Protein AF-A0AA38HDK2-F1 (afdb_monomer_lite)

Secondary structure (DSSP, 8-state):
----SPPPPS-SSSHHHHHHHHHHHHHHHHHHHSS-HHHHHHHHHHHHHHHHHHHHHHHHTHHHHHHHHHHHHHHHHHS-TT--HHHHHHHHHHHHHHHHHHHHHHHHHHHHHHHHS--

Sequence (119 aa):
MVRWYPEAPADKRGWRYAIWKKRMMLSSTLGFSMLQTWETVLVLTLLFALTLIFWLSVFNLYPRYFAYLSRRFSYYVFEDENASLSAALREWAREGVRRVLGSGAAAGGKAKVLAAGEL

Structure (mmCIF, N/CA/C/O backbone):
data_AF-A0AA38HDK2-F1
#
_entry.id   AF-A0AA38HDK2-F1
#
loop_
_atom_site.group_PDB
_atom_site.id
_atom_site.type_symbol
_atom_site.label_atom_id
_atom_site.label_alt_id
_atom_site.label_comp_id
_atom_site.label_asym_id
_atom_site.label_entity_id
_atom_site.label_seq_id
_atom_site.pdbx_PDB_ins_code
_atom_site.Cartn_x
_atom_site.Cartn_y
_atom_site.Cartn_z
_atom_site.occupancy
_atom_site.B_iso_or_equiv
_atom_site.auth_seq_id
_atom_site.auth_comp_id
_atom_site.auth_asym_id
_atom_site.auth_atom_id
_atom_site.pdbx_PDB_model_num
ATOM 1 N N . MET A 1 1 ? 18.255 -1.231 30.580 1.00 64.94 1 MET A N 1
ATOM 2 C CA . MET A 1 1 ? 17.352 -0.996 29.430 1.00 64.94 1 MET A CA 1
ATOM 3 C C . MET A 1 1 ? 15.989 -1.578 29.770 1.00 64.94 1 MET A C 1
ATOM 5 O O . MET A 1 1 ? 15.876 -2.792 29.860 1.00 64.94 1 MET A O 1
ATOM 9 N N . VAL A 1 2 ? 14.989 -0.737 30.043 1.00 72.75 2 VAL A N 1
ATOM 10 C CA . VAL A 1 2 ? 13.627 -1.198 30.367 1.00 72.75 2 VAL A CA 1
ATOM 11 C C . VAL A 1 2 ? 12.917 -1.544 29.058 1.00 72.75 2 VAL A C 1
ATOM 13 O O . VAL A 1 2 ? 12.774 -0.695 28.179 1.00 72.75 2 VAL A O 1
ATOM 16 N N . ARG A 1 3 ? 12.551 -2.816 28.895 1.00 70.44 3 ARG A N 1
ATOM 17 C CA . ARG A 1 3 ? 11.947 -3.359 27.674 1.00 70.44 3 ARG A CA 1
ATOM 18 C C . ARG A 1 3 ? 10.421 -3.272 27.798 1.00 70.44 3 ARG A C 1
ATOM 20 O O . ARG A 1 3 ? 9.816 -4.049 28.522 1.00 70.44 3 ARG A O 1
ATOM 27 N N . TRP A 1 4 ? 9.817 -2.307 27.104 1.00 67.25 4 TRP A N 1
ATOM 28 C CA . TRP A 1 4 ? 8.392 -1.953 27.224 1.00 67.25 4 TRP A CA 1
ATOM 29 C C . TRP A 1 4 ? 7.441 -2.701 26.274 1.00 67.25 4 TRP A C 1
ATOM 31 O O . TRP A 1 4 ? 6.241 -2.447 26.301 1.00 67.25 4 TRP A O 1
ATOM 41 N N . TYR A 1 5 ? 7.933 -3.622 25.438 1.00 65.88 5 TYR A N 1
ATOM 42 C CA . TYR A 1 5 ? 7.095 -4.342 24.473 1.00 65.88 5 TYR A CA 1
ATOM 43 C C . TYR A 1 5 ? 7.110 -5.857 24.712 1.00 65.88 5 TYR A C 1
ATOM 45 O O . TYR A 1 5 ? 8.197 -6.417 24.884 1.00 65.88 5 TYR A O 1
ATOM 53 N N . PRO A 1 6 ? 5.943 -6.537 24.692 1.00 70.06 6 PRO A N 1
ATOM 54 C CA . PRO A 1 6 ? 5.896 -7.991 24.738 1.00 70.06 6 PRO A CA 1
ATOM 55 C C . PRO A 1 6 ? 6.558 -8.553 23.479 1.00 70.06 6 PRO A C 1
ATOM 57 O O . PRO A 1 6 ? 6.111 -8.305 22.358 1.00 70.06 6 PRO A O 1
ATOM 60 N N . GLU A 1 7 ? 7.637 -9.300 23.678 1.00 75.50 7 GLU A N 1
ATOM 61 C CA . GLU A 1 7 ? 8.432 -9.896 22.609 1.00 75.50 7 GLU A CA 1
ATOM 62 C C . GLU A 1 7 ? 7.561 -10.828 21.768 1.00 75.50 7 GLU A C 1
ATOM 64 O O . GLU A 1 7 ? 6.798 -11.640 22.302 1.00 75.50 7 GLU A O 1
ATOM 69 N N . ALA A 1 8 ? 7.662 -10.706 20.443 1.00 76.25 8 ALA A N 1
ATOM 70 C CA . ALA A 1 8 ? 7.066 -11.695 19.564 1.00 76.25 8 ALA A CA 1
ATOM 71 C C . ALA A 1 8 ? 7.730 -13.049 19.870 1.00 76.25 8 ALA A C 1
ATOM 73 O O . ALA A 1 8 ? 8.963 -13.118 19.885 1.00 76.25 8 ALA A O 1
ATOM 74 N N . PRO A 1 9 ? 6.957 -14.117 20.138 1.00 78.44 9 PRO A N 1
ATOM 75 C CA . PRO A 1 9 ? 7.543 -15.426 20.381 1.00 78.44 9 PRO A CA 1
ATOM 76 C C . PRO A 1 9 ? 8.384 -15.844 19.167 1.00 78.44 9 PRO A C 1
ATOM 78 O O . PRO A 1 9 ? 7.995 -15.606 18.021 1.00 78.44 9 PRO A O 1
ATOM 81 N N . ALA A 1 10 ? 9.556 -16.431 19.423 1.00 77.56 10 ALA A N 1
ATOM 82 C CA . ALA A 1 10 ? 10.537 -16.764 18.387 1.00 77.56 10 ALA A CA 1
ATOM 83 C C . ALA A 1 10 ? 10.002 -17.770 17.346 1.00 77.56 10 ALA A C 1
ATOM 85 O O . ALA A 1 10 ? 10.507 -17.831 16.224 1.00 77.56 10 ALA A O 1
ATOM 86 N N . ASP A 1 11 ? 8.965 -18.542 17.686 1.00 81.00 11 ASP A N 1
ATOM 87 C CA . ASP A 1 11 ? 8.344 -19.524 16.808 1.00 81.00 11 ASP A CA 1
ATOM 88 C C . ASP A 1 11 ? 7.135 -18.943 16.051 1.00 81.00 11 ASP A C 1
ATOM 90 O O . ASP A 1 11 ? 6.127 -18.555 16.626 1.00 81.00 11 ASP A O 1
ATOM 94 N N . LYS A 1 12 ? 7.183 -18.922 14.714 1.00 71.56 12 LYS A N 1
ATOM 95 C CA . LYS A 1 12 ? 6.077 -18.383 13.889 1.00 71.56 12 LYS A CA 1
ATOM 96 C C . LYS A 1 12 ? 4.897 -19.350 13.700 1.00 71.56 12 LYS A C 1
ATOM 98 O O . LYS A 1 12 ? 3.894 -18.971 13.099 1.00 71.56 12 LYS A O 1
ATOM 103 N N . ARG A 1 13 ? 5.018 -20.608 14.146 1.00 77.12 13 ARG A N 1
ATOM 104 C CA . ARG A 1 13 ? 4.085 -21.707 13.812 1.00 77.12 13 ARG A CA 1
ATOM 105 C C . ARG A 1 13 ? 3.351 -22.299 15.022 1.00 77.12 13 ARG A C 1
ATOM 107 O O . ARG A 1 13 ? 2.456 -23.115 14.828 1.00 77.12 13 ARG A O 1
ATOM 114 N N . GLY A 1 14 ? 3.690 -21.897 16.247 1.00 84.75 14 GLY A N 1
ATOM 115 C CA . GLY A 1 14 ? 3.027 -22.388 17.452 1.00 84.75 14 GLY A CA 1
ATOM 116 C C . GLY A 1 14 ? 1.777 -21.605 17.844 1.00 84.75 14 GLY A C 1
ATOM 117 O O . GLY A 1 14 ? 1.532 -20.468 17.433 1.00 84.75 14 GLY A O 1
ATOM 118 N N . TRP A 1 15 ? 0.986 -22.215 18.722 1.00 84.94 15 TRP A N 1
ATOM 119 C CA . TRP A 1 15 ? -0.217 -21.616 19.302 1.00 84.94 15 TRP A CA 1
ATOM 120 C C . TRP A 1 15 ? 0.092 -20.357 20.134 1.00 84.94 15 TRP A C 1
ATOM 122 O O . TRP A 1 15 ? -0.728 -19.444 20.197 1.00 84.94 15 TRP A O 1
ATOM 132 N N . ARG A 1 16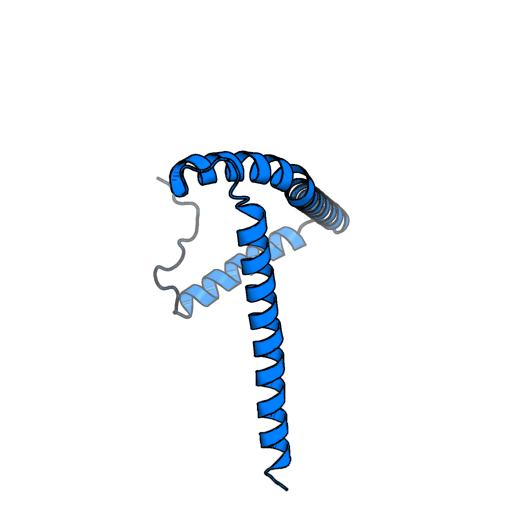 ? 1.304 -20.253 20.703 1.00 82.12 16 ARG A N 1
ATOM 133 C CA . ARG A 1 16 ? 1.787 -19.068 21.438 1.00 82.12 16 ARG A CA 1
ATOM 134 C C . ARG A 1 16 ? 1.838 -17.830 20.541 1.00 82.12 16 ARG A C 1
ATOM 136 O O . ARG A 1 16 ? 1.400 -16.758 20.955 1.00 82.12 16 ARG A O 1
ATOM 143 N N . TYR A 1 17 ? 2.293 -17.989 19.297 1.00 85.19 17 TYR A N 1
ATOM 144 C CA . TYR A 1 17 ? 2.269 -16.930 18.289 1.00 85.19 17 TYR A CA 1
ATOM 145 C C . TYR A 1 17 ? 0.846 -16.560 17.876 1.00 85.19 17 TYR A C 1
ATOM 147 O O . TYR A 1 17 ? 0.534 -15.377 17.749 1.00 85.19 17 TYR A O 1
ATOM 155 N N . ALA A 1 18 ? -0.047 -17.542 17.729 1.00 85.75 18 ALA A N 1
ATOM 156 C CA . ALA A 1 18 ? -1.450 -17.273 17.428 1.00 85.75 18 ALA A CA 1
ATOM 157 C C . ALA A 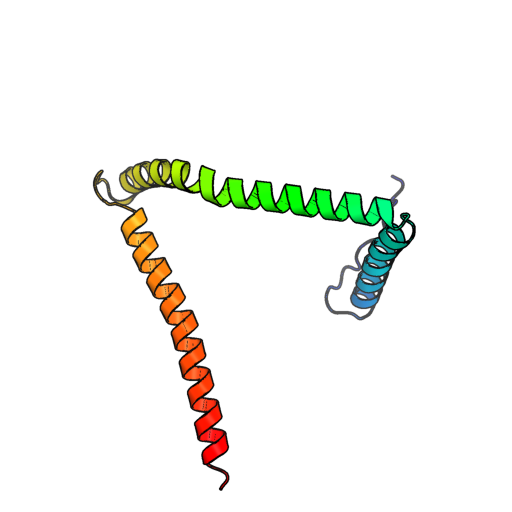1 18 ? -2.132 -16.461 18.546 1.00 85.75 18 ALA A C 1
ATOM 159 O O . ALA A 1 18 ? -2.825 -15.486 18.250 1.00 85.75 18 ALA A O 1
ATOM 160 N N . ILE A 1 19 ? -1.886 -16.799 19.817 1.00 87.69 19 ILE A N 1
ATOM 161 C CA . ILE A 1 19 ? -2.397 -16.043 20.971 1.00 87.69 19 ILE A CA 1
ATOM 162 C C . ILE A 1 19 ? -1.795 -14.639 21.016 1.00 87.69 19 ILE A C 1
ATOM 164 O O . ILE A 1 19 ? -2.533 -13.670 21.189 1.00 87.69 19 ILE A O 1
ATOM 168 N N . TRP A 1 20 ? -0.482 -14.502 20.815 1.00 86.00 20 TRP A N 1
ATOM 169 C CA . TRP A 1 20 ? 0.179 -13.196 20.765 1.00 86.00 20 TRP A CA 1
ATOM 170 C C . TRP A 1 20 ? -0.399 -12.317 19.646 1.00 86.00 20 TRP A C 1
ATOM 172 O O . TRP A 1 20 ? -0.781 -11.175 19.894 1.00 86.00 20 TRP A O 1
ATOM 182 N N . LYS A 1 21 ? -0.575 -12.874 18.442 1.00 85.62 21 LYS A N 1
ATOM 183 C CA . LYS A 1 21 ? -1.181 -12.191 17.291 1.00 85.62 21 LYS A CA 1
ATOM 184 C C . LYS A 1 21 ? -2.614 -11.752 17.584 1.00 85.62 21 LYS A C 1
ATOM 186 O O . LYS A 1 21 ? -2.976 -10.615 17.294 1.00 85.62 21 LYS A O 1
ATOM 191 N N . LYS A 1 22 ? -3.429 -12.639 18.162 1.00 85.06 22 LYS A N 1
ATOM 192 C CA . LYS A 1 22 ? -4.817 -12.332 18.530 1.00 85.06 22 LYS A CA 1
ATOM 193 C C . LYS A 1 22 ? -4.880 -11.246 19.597 1.00 85.06 22 LYS A C 1
ATOM 195 O O . LYS A 1 22 ? -5.637 -10.302 19.419 1.00 85.06 22 LYS A O 1
ATOM 200 N N . ARG A 1 23 ? -4.051 -11.328 20.640 1.00 82.81 23 ARG A N 1
ATOM 201 C CA . ARG A 1 23 ? -3.944 -10.297 21.681 1.00 82.81 23 ARG A CA 1
ATOM 202 C C . ARG A 1 23 ? -3.543 -8.947 21.091 1.00 82.81 23 ARG A C 1
ATOM 204 O O . ARG A 1 23 ? -4.164 -7.950 21.429 1.00 82.81 23 ARG A O 1
ATOM 211 N N . MET A 1 24 ? -2.569 -8.922 20.182 1.00 82.31 24 MET A N 1
ATOM 212 C CA . MET A 1 24 ? -2.117 -7.686 19.544 1.00 82.31 24 MET A CA 1
ATOM 213 C C . MET A 1 24 ? -3.210 -7.059 18.669 1.00 82.31 24 MET A C 1
ATOM 215 O O . MET A 1 24 ? -3.460 -5.862 18.768 1.00 82.31 24 MET A O 1
ATOM 219 N N . MET A 1 25 ? -3.918 -7.876 17.879 1.00 81.62 25 MET A N 1
ATOM 220 C CA . MET A 1 25 ? -5.088 -7.425 17.115 1.00 81.62 25 MET A CA 1
ATOM 221 C C . MET A 1 25 ? -6.169 -6.851 18.032 1.00 81.62 25 MET A C 1
ATOM 223 O O . MET A 1 25 ? -6.707 -5.787 17.752 1.00 81.62 25 MET A O 1
ATOM 227 N N . LEU A 1 26 ? -6.441 -7.519 19.153 1.00 78.88 26 LEU A N 1
ATOM 228 C CA . LEU A 1 26 ? -7.434 -7.081 20.128 1.00 78.88 26 LEU A CA 1
ATOM 229 C C . LEU A 1 26 ? -7.017 -5.765 20.795 1.00 78.88 26 LEU A C 1
ATOM 231 O O . LEU A 1 26 ? -7.850 -4.883 20.935 1.00 78.88 26 LEU A O 1
ATOM 235 N N . SER A 1 27 ? -5.736 -5.575 21.127 1.00 75.25 27 SER A N 1
ATOM 236 C CA . SER A 1 27 ? -5.217 -4.301 21.644 1.00 75.25 27 SER A CA 1
ATOM 237 C C . SER A 1 27 ? -5.350 -3.157 20.634 1.00 75.25 27 SER A C 1
ATOM 239 O O . SER A 1 27 ? -5.731 -2.055 21.021 1.00 75.25 27 SER A O 1
ATOM 241 N N . SER A 1 28 ? -5.100 -3.408 19.346 1.00 74.00 28 SER A N 1
ATOM 242 C CA . SER A 1 28 ? -5.313 -2.409 18.291 1.00 74.00 28 SER A CA 1
ATOM 243 C C . SER A 1 28 ? -6.794 -2.062 18.116 1.00 74.00 28 SER A C 1
ATOM 245 O O . SER A 1 28 ? -7.141 -0.887 18.023 1.00 74.00 28 SER A O 1
ATOM 247 N N . THR A 1 29 ? -7.680 -3.061 18.119 1.00 72.62 29 THR A N 1
ATOM 248 C CA . THR A 1 29 ? -9.130 -2.849 17.988 1.00 72.62 29 THR A CA 1
ATOM 249 C C . THR A 1 29 ? -9.743 -2.229 19.245 1.00 72.62 29 THR A C 1
ATOM 251 O O . THR A 1 29 ? -10.632 -1.396 19.123 1.00 72.62 29 THR A O 1
ATOM 254 N N . LEU A 1 30 ? -9.249 -2.557 20.443 1.00 67.88 30 LEU A N 1
ATOM 255 C CA . LEU A 1 30 ? -9.664 -1.913 21.695 1.00 67.88 30 LEU A CA 1
ATOM 256 C C . LEU A 1 30 ? -9.228 -0.453 21.747 1.00 67.88 30 LEU A C 1
ATOM 258 O O . LEU A 1 30 ? -10.023 0.385 22.153 1.00 67.88 30 LEU A O 1
ATOM 262 N N . GLY A 1 31 ? -8.013 -0.137 21.287 1.00 71.31 31 GLY A N 1
ATOM 263 C CA . GLY A 1 31 ? -7.585 1.252 21.116 1.00 71.31 31 GLY A CA 1
ATOM 264 C C . GLY A 1 31 ? -8.542 2.019 20.206 1.00 71.31 31 GLY A C 1
ATOM 265 O O . GLY A 1 31 ? -8.945 3.123 20.537 1.00 71.31 31 GLY A O 1
ATOM 266 N N . PHE A 1 32 ? -8.994 1.390 19.120 1.00 70.75 32 PHE A N 1
ATOM 267 C CA . PHE A 1 32 ? -9.988 1.967 18.213 1.00 70.75 32 PHE A CA 1
ATOM 268 C C . PHE A 1 32 ? -11.404 2.047 18.813 1.00 70.75 32 PHE A C 1
ATOM 270 O O . PHE A 1 32 ? -12.158 2.948 18.470 1.00 70.75 32 PHE A O 1
ATOM 277 N N . SER A 1 33 ? -11.762 1.118 19.706 1.00 68.25 33 SER A N 1
ATOM 278 C CA . SER A 1 33 ? -13.071 1.044 20.372 1.00 68.25 33 SER A CA 1
ATOM 279 C C . SER A 1 33 ? -13.213 2.008 21.551 1.00 68.25 33 SER A C 1
ATOM 281 O O . SER A 1 33 ? -14.335 2.242 21.994 1.00 68.25 33 SER A O 1
ATOM 283 N N . MET A 1 34 ? -12.100 2.513 22.087 1.00 78.81 34 MET A N 1
ATOM 284 C CA . MET A 1 34 ? -12.088 3.534 23.139 1.00 78.81 34 MET A CA 1
ATOM 285 C C . MET A 1 34 ? -12.197 4.955 22.573 1.00 78.81 34 MET A C 1
ATOM 287 O O . MET A 1 34 ? -12.477 5.879 23.333 1.00 78.81 34 MET A O 1
ATOM 291 N N . LEU A 1 35 ? -12.000 5.137 21.261 1.00 81.75 35 LEU A N 1
ATOM 292 C CA . LEU A 1 35 ? -12.305 6.401 20.596 1.00 81.75 35 LEU A CA 1
ATOM 293 C C . LEU A 1 35 ? -13.818 6.608 20.548 1.00 81.75 35 LEU A C 1
ATOM 295 O O . LEU A 1 35 ? -14.590 5.672 20.319 1.00 81.75 35 LEU A O 1
ATOM 299 N N . GLN A 1 36 ? -14.246 7.857 20.717 1.00 82.38 36 GLN A N 1
ATOM 300 C CA . GLN A 1 36 ? -15.638 8.201 20.456 1.00 82.38 36 GLN A CA 1
ATOM 301 C C . GLN A 1 36 ? -15.958 7.971 18.974 1.00 82.38 36 GLN A C 1
ATOM 303 O O . GLN A 1 36 ? -15.117 8.185 18.102 1.00 82.38 36 GLN A O 1
ATOM 308 N N . THR A 1 37 ? -17.204 7.596 18.676 1.00 80.81 37 THR A N 1
ATOM 309 C CA . THR A 1 37 ? -17.650 7.233 17.320 1.00 80.81 37 THR A CA 1
ATOM 310 C C . THR A 1 37 ? -17.293 8.287 16.263 1.00 80.81 37 THR A C 1
ATOM 312 O O . THR A 1 37 ? -17.011 7.936 15.120 1.00 80.81 37 THR A O 1
ATOM 315 N N . TRP A 1 38 ? -17.262 9.575 16.626 1.00 85.94 38 TRP A N 1
ATOM 316 C CA . TRP A 1 38 ? -16.885 10.649 15.701 1.00 85.94 38 TRP A CA 1
ATOM 317 C C . TRP A 1 38 ? -15.373 10.704 15.419 1.00 85.94 38 TRP A C 1
ATOM 319 O O . TRP A 1 38 ? -14.979 10.965 14.283 1.00 85.94 38 TRP A O 1
ATOM 329 N N . GLU A 1 39 ? -14.518 10.411 16.402 1.00 86.69 39 GLU A N 1
ATOM 330 C CA . GLU A 1 39 ? -13.057 10.393 16.235 1.00 86.69 39 GLU A CA 1
ATOM 331 C C . GLU A 1 39 ? -12.634 9.237 15.329 1.00 86.69 39 GLU A C 1
ATOM 333 O O . GLU A 1 39 ? -11.803 9.401 14.437 1.00 86.69 39 GLU A O 1
ATOM 338 N N . THR A 1 40 ? -13.271 8.075 15.494 1.00 85.06 40 THR A N 1
ATOM 339 C CA . THR A 1 40 ? -13.113 6.916 14.609 1.00 85.06 40 THR A CA 1
ATOM 340 C C . THR A 1 40 ? -13.405 7.286 13.152 1.00 85.06 40 THR A C 1
ATOM 342 O O . THR A 1 40 ? -12.649 6.913 12.253 1.00 85.06 40 THR A O 1
ATOM 345 N N . VAL A 1 41 ? -14.474 8.055 12.908 1.00 87.62 41 VAL A N 1
ATOM 346 C CA . VAL A 1 41 ? -14.827 8.534 11.564 1.00 87.62 41 VAL A CA 1
ATOM 347 C C . VAL A 1 41 ? -13.746 9.465 11.016 1.00 87.62 41 VAL A C 1
ATOM 349 O O . VAL A 1 41 ? -13.350 9.289 9.867 1.00 87.62 41 VAL A O 1
ATOM 352 N N . LEU A 1 42 ? -13.209 10.391 11.817 1.00 87.62 42 LEU A N 1
ATOM 353 C CA . LEU A 1 42 ? -12.117 11.273 11.379 1.00 87.62 42 LEU A CA 1
ATOM 354 C C . LEU A 1 42 ? -10.826 10.519 11.049 1.00 87.62 42 LEU A C 1
ATOM 356 O O . LEU A 1 42 ? -10.155 10.835 10.067 1.00 87.62 42 LEU A O 1
ATOM 360 N N . VAL A 1 43 ? -10.471 9.507 11.839 1.00 89.00 43 VAL A N 1
ATOM 361 C CA . VAL A 1 43 ? -9.283 8.686 11.567 1.00 89.00 43 VA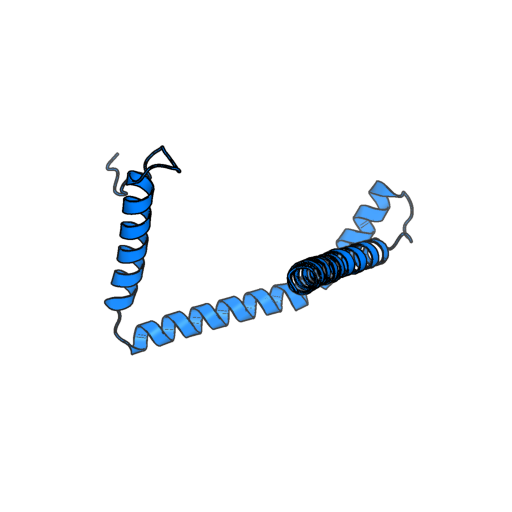L A CA 1
ATOM 362 C C . VAL A 1 43 ? -9.465 7.887 10.277 1.00 89.00 43 VAL A C 1
ATOM 364 O O . VAL A 1 43 ? -8.546 7.827 9.459 1.00 89.00 43 VAL A O 1
ATOM 367 N N . LEU A 1 44 ? -10.647 7.304 10.056 1.00 88.12 44 LEU A N 1
ATOM 368 C CA . LEU A 1 44 ? -10.942 6.556 8.833 1.00 88.12 44 LEU A CA 1
ATOM 369 C C . LEU A 1 44 ? -10.965 7.459 7.596 1.00 88.12 44 LEU A C 1
ATOM 371 O O . LEU A 1 44 ? -10.417 7.071 6.563 1.00 88.12 44 LEU A O 1
ATOM 375 N N . THR A 1 45 ? -11.544 8.659 7.683 1.00 91.25 45 THR A N 1
ATOM 376 C CA . THR A 1 45 ? -11.554 9.607 6.559 1.00 91.25 45 THR A CA 1
ATOM 377 C C . THR A 1 45 ? -10.153 10.118 6.247 1.00 91.25 45 THR A C 1
ATOM 379 O O . THR A 1 45 ? -9.788 10.179 5.073 1.00 91.25 45 THR A O 1
ATOM 382 N N . LEU A 1 46 ? -9.330 10.399 7.262 1.00 93.81 46 LEU A N 1
ATOM 383 C CA . LEU A 1 46 ? -7.929 10.778 7.076 1.00 93.81 46 LEU A CA 1
ATOM 384 C C . LEU A 1 46 ? -7.125 9.648 6.426 1.00 93.81 46 LEU A C 1
ATOM 386 O O . LEU A 1 46 ? -6.414 9.881 5.449 1.00 93.81 46 LEU A O 1
ATOM 390 N N . LEU A 1 47 ? -7.254 8.417 6.928 1.00 92.62 47 LEU A N 1
ATOM 391 C CA . LEU A 1 47 ? -6.572 7.253 6.361 1.00 92.62 47 LEU A CA 1
ATOM 392 C C . LEU A 1 47 ? -6.993 7.024 4.904 1.00 92.62 47 LEU A C 1
ATOM 394 O O . LEU A 1 47 ? -6.153 6.745 4.044 1.00 92.62 47 LEU A O 1
ATOM 398 N N . PHE A 1 48 ? -8.286 7.172 4.616 1.00 91.88 48 PHE A N 1
ATOM 399 C CA . PHE A 1 48 ? -8.825 7.054 3.269 1.00 91.88 48 PHE A CA 1
ATOM 400 C C . PHE A 1 48 ? -8.289 8.155 2.347 1.00 9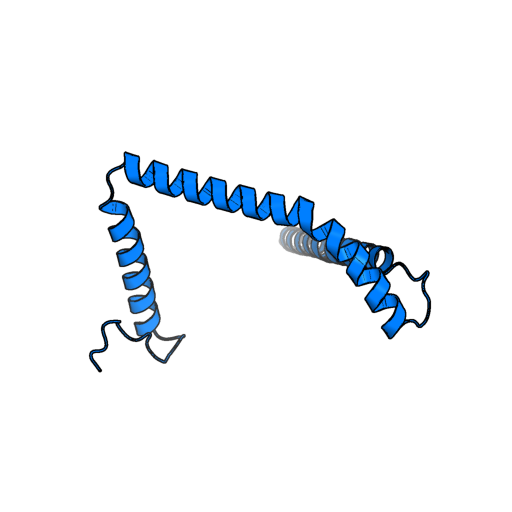1.88 48 PHE A C 1
ATOM 402 O O . PHE A 1 48 ? -7.829 7.852 1.247 1.00 91.88 48 PHE A O 1
ATOM 409 N N . ALA A 1 49 ? -8.256 9.407 2.809 1.00 93.06 49 ALA A N 1
ATOM 410 C CA . ALA A 1 49 ? -7.692 10.532 2.067 1.00 93.06 49 ALA A CA 1
ATOM 411 C C . ALA A 1 49 ? -6.195 10.336 1.781 1.00 93.06 49 ALA A C 1
ATOM 413 O O . ALA A 1 49 ? -5.761 10.513 0.644 1.00 93.06 49 ALA A O 1
ATOM 414 N N . LEU A 1 50 ? -5.411 9.896 2.769 1.00 95.31 50 LEU A N 1
ATOM 415 C CA . LEU A 1 50 ? -3.992 9.572 2.590 1.00 95.31 50 LEU A CA 1
ATOM 416 C C . LEU A 1 50 ? -3.793 8.435 1.585 1.00 95.31 50 LEU A C 1
ATOM 418 O O . LEU A 1 50 ? -2.914 8.514 0.728 1.00 95.31 50 LEU A O 1
ATOM 422 N N . THR A 1 51 ? -4.634 7.403 1.648 1.00 91.38 51 THR A N 1
ATOM 423 C CA . THR A 1 51 ? -4.581 6.277 0.709 1.00 91.38 51 THR A CA 1
ATOM 424 C C . THR A 1 51 ? -4.940 6.721 -0.709 1.00 91.38 51 THR A C 1
ATOM 426 O O . THR A 1 51 ? -4.262 6.336 -1.659 1.00 91.38 51 THR A O 1
ATOM 429 N N . LEU A 1 52 ? -5.951 7.578 -0.870 1.00 93.00 52 LEU A N 1
ATOM 430 C CA . LEU A 1 52 ? -6.296 8.174 -2.162 1.00 93.00 52 LEU A CA 1
ATOM 431 C C . LEU A 1 52 ? -5.156 9.029 -2.715 1.00 93.00 52 LEU A C 1
ATOM 433 O O . LEU A 1 52 ? -4.786 8.855 -3.872 1.00 93.00 52 LEU A O 1
ATOM 437 N N . ILE A 1 53 ? -4.564 9.907 -1.903 1.00 91.25 53 ILE A N 1
ATOM 438 C CA . ILE A 1 53 ? -3.420 10.740 -2.309 1.00 91.25 53 ILE A CA 1
ATOM 439 C C . ILE A 1 53 ? -2.237 9.860 -2.718 1.00 91.25 53 ILE A C 1
ATOM 441 O O . ILE A 1 53 ? -1.590 10.132 -3.729 1.00 91.25 53 ILE A O 1
ATOM 445 N N . PHE A 1 54 ? -1.975 8.780 -1.981 1.00 89.25 54 PHE A N 1
ATOM 446 C CA . PHE A 1 54 ? -0.943 7.811 -2.331 1.00 89.25 54 PHE A CA 1
ATOM 447 C C . PHE A 1 54 ? -1.208 7.171 -3.699 1.00 89.25 54 PHE A C 1
ATOM 449 O O . PHE A 1 54 ? -0.331 7.194 -4.560 1.00 89.25 54 PHE A O 1
ATOM 456 N N . TRP A 1 55 ? -2.418 6.665 -3.945 1.00 87.94 55 TRP A N 1
ATOM 457 C CA . TRP A 1 55 ? -2.772 6.073 -5.237 1.00 87.94 55 TRP A CA 1
ATOM 458 C C . TRP A 1 55 ? -2.724 7.084 -6.380 1.00 87.94 55 TRP A C 1
ATOM 460 O O . TRP A 1 55 ? -2.171 6.786 -7.436 1.00 87.94 55 TRP A O 1
ATOM 470 N N . LEU A 1 56 ? -3.236 8.295 -6.170 1.00 87.56 56 LEU A N 1
ATOM 471 C CA . LEU A 1 56 ? -3.149 9.375 -7.151 1.00 87.56 56 LEU A CA 1
ATOM 472 C C . LEU A 1 56 ? -1.691 9.736 -7.456 1.00 87.56 56 LEU A C 1
ATOM 474 O O . LEU A 1 56 ? -1.347 9.924 -8.619 1.00 87.56 56 LEU A O 1
ATOM 478 N N . SER A 1 57 ? -0.821 9.765 -6.445 1.00 83.25 57 SER A N 1
ATOM 479 C CA . SER A 1 57 ? 0.620 9.965 -6.625 1.00 83.25 57 SER A CA 1
ATOM 480 C C . SER A 1 57 ? 1.244 8.832 -7.444 1.00 83.25 57 SER A C 1
ATOM 482 O O . SER A 1 57 ? 1.945 9.087 -8.421 1.00 83.25 57 SER A O 1
ATOM 484 N N . VAL A 1 58 ? 0.921 7.574 -7.141 1.00 86.44 58 VAL A N 1
ATOM 485 C CA . VAL A 1 58 ? 1.397 6.414 -7.912 1.00 86.44 58 VAL A CA 1
ATOM 486 C C . VAL A 1 58 ? 0.888 6.439 -9.358 1.00 86.44 58 VAL A C 1
ATOM 488 O O . VAL A 1 58 ? 1.618 6.075 -10.272 1.00 86.44 58 VAL A O 1
ATOM 491 N N . PHE A 1 59 ? -0.331 6.895 -9.628 1.00 83.12 59 PHE A N 1
ATOM 492 C CA . PHE A 1 59 ? -0.813 6.947 -11.010 1.00 83.12 59 PHE A CA 1
ATOM 493 C C . PHE A 1 59 ? -0.328 8.176 -11.781 1.00 83.12 59 PHE A C 1
ATOM 495 O O . PHE A 1 59 ? -0.125 8.088 -12.989 1.00 83.12 59 PHE A O 1
ATOM 502 N N . ASN A 1 60 ? -0.119 9.311 -11.116 1.00 78.06 60 ASN A N 1
ATOM 503 C CA . ASN A 1 60 ? 0.237 10.561 -11.786 1.00 78.06 60 ASN A CA 1
ATOM 504 C C . ASN A 1 60 ? 1.759 10.754 -11.899 1.00 78.06 60 ASN A C 1
ATOM 506 O O . ASN A 1 60 ? 2.280 11.114 -12.957 1.00 78.06 60 ASN A O 1
ATOM 510 N N . LEU A 1 61 ? 2.491 10.475 -10.820 1.00 74.56 61 LEU A N 1
ATOM 511 C CA . LEU A 1 61 ? 3.907 10.810 -10.695 1.00 74.56 61 LEU A CA 1
ATOM 512 C C . LEU A 1 61 ? 4.824 9.721 -11.270 1.00 74.56 61 LEU A C 1
ATOM 514 O O . LEU A 1 61 ? 5.789 10.005 -11.982 1.00 74.56 61 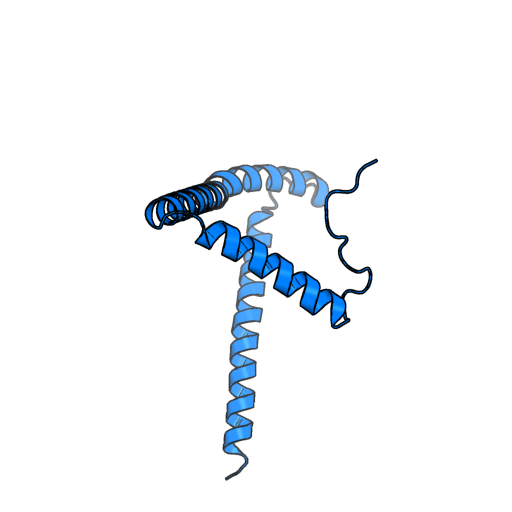LEU A O 1
ATOM 518 N N . TYR A 1 62 ? 4.497 8.460 -11.004 1.00 72.88 62 TYR A N 1
ATOM 519 C CA . TYR A 1 62 ? 5.284 7.298 -11.421 1.00 72.88 62 TYR A CA 1
ATOM 520 C C . TYR A 1 62 ? 5.492 7.170 -12.941 1.00 72.88 62 TYR A C 1
ATOM 522 O O . TYR A 1 62 ? 6.636 6.947 -13.341 1.00 72.88 62 TYR A O 1
ATOM 530 N N . PRO A 1 63 ? 4.485 7.354 -13.826 1.00 75.50 63 PRO A N 1
ATOM 531 C CA . PRO A 1 63 ? 4.709 7.204 -15.266 1.00 75.50 63 PRO A CA 1
ATOM 532 C C . PRO A 1 63 ? 5.694 8.235 -15.839 1.00 75.50 63 PRO A C 1
ATOM 534 O O . PRO A 1 63 ? 6.427 7.912 -16.776 1.00 75.50 63 PRO A O 1
ATOM 537 N N . ARG A 1 64 ? 5.777 9.444 -15.259 1.00 68.94 64 ARG A N 1
ATOM 538 C CA . ARG A 1 64 ? 6.740 10.476 -15.690 1.00 68.94 64 ARG A CA 1
ATOM 539 C C . ARG A 1 64 ? 8.181 10.061 -15.406 1.00 68.94 64 ARG A C 1
ATOM 541 O O . ARG A 1 64 ? 9.037 10.197 -16.278 1.00 68.94 64 ARG A O 1
ATOM 548 N N . TYR A 1 65 ? 8.451 9.519 -14.220 1.00 74.00 65 TYR A N 1
ATOM 549 C CA . TYR A 1 65 ? 9.795 9.056 -13.865 1.00 74.00 65 TYR A CA 1
ATOM 550 C C . TYR A 1 65 ? 10.167 7.745 -14.553 1.00 74.00 65 TYR A C 1
ATOM 552 O O . TYR A 1 65 ? 11.326 7.554 -14.918 1.00 74.00 65 TYR A O 1
ATOM 560 N N . PHE A 1 66 ? 9.193 6.866 -14.789 1.00 74.25 66 PHE A N 1
ATOM 561 C CA . PHE A 1 66 ? 9.435 5.590 -15.453 1.00 74.25 66 PHE A CA 1
ATOM 562 C C . PHE A 1 66 ? 9.882 5.775 -16.908 1.00 74.25 66 PHE A C 1
ATOM 564 O O . PHE A 1 66 ? 10.807 5.103 -17.355 1.00 74.25 66 PHE A O 1
ATOM 571 N N . ALA A 1 67 ? 9.292 6.734 -17.631 1.00 73.12 67 ALA A N 1
ATOM 572 C CA . ALA A 1 67 ? 9.725 7.080 -18.985 1.00 73.12 67 ALA A CA 1
ATOM 573 C C . ALA A 1 67 ? 11.189 7.558 -19.014 1.00 73.12 67 ALA A C 1
ATOM 575 O O . ALA A 1 67 ? 11.969 7.130 -19.865 1.00 73.12 67 ALA A O 1
ATOM 576 N N . TYR A 1 68 ? 11.587 8.382 -18.043 1.00 73.94 68 TYR A N 1
ATOM 577 C CA . TYR A 1 68 ? 12.961 8.868 -17.928 1.00 73.94 68 TYR A CA 1
ATOM 578 C C . TYR A 1 68 ? 13.955 7.750 -17.572 1.00 73.94 68 TYR A C 1
ATOM 580 O O . TYR A 1 68 ? 14.974 7.594 -18.246 1.00 73.94 68 TYR A O 1
ATOM 588 N N . LEU A 1 69 ? 13.639 6.925 -16.567 1.00 75.62 69 LEU A N 1
ATOM 589 C CA . LEU A 1 69 ? 14.475 5.781 -16.184 1.00 75.62 69 LEU A CA 1
ATOM 590 C C . LEU A 1 69 ? 14.610 4.778 -17.333 1.00 75.62 69 LEU A C 1
ATOM 592 O O . LEU A 1 69 ? 15.709 4.292 -17.584 1.00 75.62 69 LEU A O 1
ATOM 596 N N . SER A 1 70 ? 13.522 4.503 -18.057 1.00 73.00 70 SER A N 1
ATOM 597 C CA . SER A 1 70 ? 13.518 3.523 -19.147 1.00 73.00 70 SER A CA 1
ATOM 598 C C . SER A 1 70 ? 14.523 3.846 -20.254 1.00 73.00 70 SER A C 1
ATOM 600 O O . SER A 1 70 ? 15.206 2.937 -20.717 1.00 73.00 70 SER A O 1
ATOM 602 N N . ARG A 1 71 ? 14.689 5.131 -20.604 1.00 71.25 71 ARG A N 1
ATOM 603 C CA . ARG A 1 71 ? 15.699 5.588 -21.575 1.00 71.25 71 ARG A CA 1
ATOM 604 C C . ARG A 1 71 ? 17.128 5.411 -21.074 1.00 71.25 71 ARG A C 1
ATOM 606 O O . ARG A 1 71 ? 18.035 5.138 -21.847 1.00 71.25 71 ARG A O 1
ATOM 613 N N . ARG A 1 72 ? 17.352 5.582 -19.771 1.00 75.31 72 ARG A N 1
ATOM 614 C CA . ARG A 1 72 ? 18.692 5.439 -19.196 1.00 75.31 72 ARG A CA 1
ATOM 615 C C . ARG A 1 72 ? 19.077 3.970 -19.031 1.00 75.31 72 ARG A C 1
ATOM 617 O O . ARG A 1 72 ? 20.223 3.620 -19.274 1.00 75.31 72 ARG A O 1
ATOM 624 N N . PHE A 1 73 ? 18.124 3.106 -18.680 1.00 74.81 73 PHE A N 1
ATOM 625 C CA . PHE A 1 73 ? 18.343 1.659 -18.651 1.00 74.81 73 PHE A CA 1
ATOM 626 C C . PHE A 1 73 ? 18.548 1.068 -20.048 1.00 74.81 73 PHE A C 1
ATOM 628 O O . PHE A 1 73 ? 19.393 0.187 -20.188 1.00 74.81 73 PHE A O 1
ATOM 635 N N . SER A 1 74 ? 17.838 1.554 -21.075 1.00 72.50 74 SER A N 1
ATOM 636 C CA . SER A 1 74 ? 18.052 1.075 -22.447 1.00 72.50 74 SER A CA 1
ATOM 637 C C . SER A 1 74 ? 19.464 1.385 -22.942 1.00 72.50 74 SER A C 1
ATOM 639 O O . SER A 1 74 ? 20.096 0.502 -23.508 1.00 72.50 74 SER A O 1
ATOM 641 N N . TYR A 1 75 ? 19.998 2.568 -22.618 1.00 73.88 75 TYR A N 1
ATOM 642 C CA . TYR A 1 75 ? 21.379 2.932 -22.944 1.00 73.88 75 TYR A CA 1
ATOM 643 C C . TYR A 1 75 ? 22.402 1.945 -22.361 1.00 73.88 75 TYR A C 1
ATOM 645 O O . TYR A 1 75 ? 23.319 1.524 -23.054 1.00 73.88 75 TYR A O 1
ATOM 653 N N . TYR A 1 76 ? 22.235 1.540 -21.098 1.00 78.62 76 TYR A N 1
ATOM 654 C CA . TYR A 1 76 ? 23.198 0.647 -20.444 1.00 78.62 76 TYR A CA 1
ATOM 655 C C . TYR A 1 76 ? 23.049 -0.829 -20.821 1.00 78.62 76 TYR A C 1
ATOM 657 O O . TYR A 1 76 ? 24.017 -1.572 -20.710 1.00 78.62 76 TYR A O 1
ATOM 665 N N . VAL A 1 77 ? 21.849 -1.276 -21.197 1.00 75.38 77 VAL A N 1
ATOM 666 C CA . VAL A 1 77 ? 21.577 -2.699 -21.463 1.00 75.38 77 VAL A CA 1
ATOM 667 C C . VAL A 1 77 ? 21.650 -3.030 -22.950 1.00 75.38 77 VAL A C 1
ATOM 669 O O . VAL A 1 77 ? 22.112 -4.108 -23.305 1.00 75.38 77 VAL A O 1
ATOM 672 N N . PHE A 1 78 ? 21.172 -2.131 -23.807 1.00 72.88 78 PHE A N 1
ATOM 673 C CA . PHE A 1 78 ? 21.014 -2.392 -25.237 1.00 72.88 78 PHE A CA 1
ATOM 674 C C . PHE A 1 78 ? 21.953 -1.561 -26.114 1.00 72.88 78 PHE A C 1
ATOM 676 O O . PHE A 1 78 ? 21.940 -1.767 -27.320 1.00 72.88 78 PHE A O 1
ATOM 683 N N . GLU A 1 79 ? 22.727 -0.629 -25.536 1.00 66.00 79 GLU A N 1
ATOM 684 C CA . GLU A 1 79 ? 23.590 0.327 -26.261 1.00 66.00 79 GLU A CA 1
ATOM 685 C C . GLU A 1 79 ? 22.856 1.115 -27.371 1.00 66.00 79 GLU A C 1
ATOM 687 O O . GLU A 1 79 ? 23.476 1.766 -28.206 1.00 66.00 79 GLU A O 1
ATOM 692 N N . ASP A 1 80 ? 21.519 1.092 -27.356 1.00 61.56 80 ASP A N 1
ATOM 693 C CA . ASP A 1 80 ? 20.640 1.661 -28.372 1.00 61.56 80 ASP A CA 1
ATOM 694 C C . ASP A 1 80 ? 19.621 2.598 -27.704 1.00 61.56 80 ASP A C 1
ATOM 696 O O . ASP A 1 80 ? 18.887 2.236 -26.773 1.00 61.56 80 ASP A O 1
ATOM 700 N N . GLU A 1 81 ? 19.588 3.842 -28.176 1.00 58.88 81 GLU A N 1
ATOM 701 C CA . GLU A 1 81 ? 18.765 4.925 -27.634 1.00 58.88 81 GLU A CA 1
ATOM 702 C C . GLU A 1 81 ? 17.274 4.780 -27.991 1.00 58.88 81 GLU A C 1
ATOM 704 O O . GLU A 1 81 ? 16.424 5.406 -27.347 1.00 58.88 81 GLU A O 1
ATOM 709 N N . ASN A 1 82 ? 16.932 3.932 -28.972 1.00 56.72 82 ASN A N 1
ATOM 710 C CA . ASN A 1 82 ? 15.561 3.767 -29.473 1.00 56.72 82 ASN A CA 1
ATOM 711 C C . ASN A 1 82 ? 14.816 2.527 -28.947 1.00 56.72 82 ASN A C 1
ATOM 713 O O . ASN A 1 82 ? 13.616 2.375 -29.207 1.00 56.72 82 ASN A O 1
ATOM 717 N N . ALA A 1 83 ? 15.465 1.658 -28.167 1.00 56.25 83 ALA A N 1
ATOM 718 C CA . ALA A 1 83 ? 14.819 0.481 -27.587 1.00 56.25 83 ALA A CA 1
ATOM 719 C C . ALA A 1 83 ? 13.840 0.884 -26.464 1.00 56.25 83 ALA A C 1
ATOM 721 O O . ALA A 1 83 ? 14.199 1.029 -25.293 1.00 56.25 83 ALA A O 1
ATOM 722 N N . SER A 1 84 ? 12.567 1.094 -26.820 1.00 59.66 84 SER A N 1
ATOM 723 C CA . SER A 1 84 ? 11.524 1.501 -25.870 1.00 59.66 84 SER A CA 1
ATOM 724 C C . SER A 1 84 ? 11.190 0.387 -24.861 1.00 59.66 84 SER A C 1
ATOM 726 O O . SER A 1 84 ? 10.321 -0.461 -25.060 1.00 59.66 84 SER A O 1
ATOM 728 N N . LEU A 1 85 ? 11.862 0.418 -23.710 1.00 61.28 85 LEU A N 1
ATOM 729 C CA . LEU A 1 85 ? 11.681 -0.523 -22.592 1.00 61.28 85 LEU A CA 1
ATOM 730 C C . LEU A 1 85 ? 10.218 -0.603 -22.102 1.00 61.28 85 LEU A C 1
ATOM 732 O O . LEU A 1 85 ? 9.771 -1.623 -21.580 1.00 61.28 85 LEU A O 1
ATOM 736 N N . SER A 1 86 ? 9.443 0.466 -22.305 1.00 58.22 86 SER A N 1
ATOM 737 C CA . SER A 1 86 ? 8.011 0.536 -22.002 1.00 58.22 86 SER A CA 1
ATOM 738 C C . SER A 1 86 ? 7.139 -0.317 -22.932 1.00 58.22 86 SER A C 1
ATOM 740 O O . SER A 1 86 ? 6.105 -0.814 -22.480 1.00 58.22 86 SER A O 1
ATOM 742 N N . ALA A 1 87 ? 7.535 -0.521 -24.193 1.00 65.25 87 ALA A N 1
ATOM 743 C CA . ALA A 1 87 ? 6.851 -1.432 -25.111 1.00 65.25 87 ALA A CA 1
ATOM 744 C C . ALA A 1 87 ? 7.070 -2.887 -24.677 1.00 65.25 87 ALA A C 1
ATOM 746 O O . ALA A 1 87 ? 6.098 -3.618 -24.490 1.00 65.25 87 ALA A O 1
ATOM 747 N N . ALA A 1 88 ? 8.317 -3.252 -24.369 1.00 66.06 88 ALA A N 1
ATOM 748 C CA . ALA A 1 88 ? 8.662 -4.574 -23.845 1.00 66.06 88 ALA A CA 1
ATOM 749 C C . ALA A 1 88 ? 7.949 -4.880 -22.512 1.00 66.06 88 ALA A C 1
ATOM 751 O O . ALA A 1 88 ? 7.396 -5.963 -22.323 1.00 66.06 88 ALA A O 1
ATOM 752 N N . LEU A 1 89 ? 7.878 -3.902 -21.599 1.00 67.44 89 LEU A N 1
ATOM 753 C CA . LEU A 1 89 ? 7.163 -4.060 -20.330 1.00 67.44 89 LEU A CA 1
ATOM 754 C C . LEU A 1 89 ? 5.645 -4.195 -20.527 1.00 67.44 89 LEU A C 1
ATOM 756 O O . LEU A 1 89 ? 5.000 -4.979 -19.832 1.00 67.44 89 LEU A O 1
ATOM 760 N N . ARG A 1 90 ? 5.059 -3.446 -21.472 1.00 71.38 90 ARG A N 1
ATOM 761 C CA . ARG A 1 90 ? 3.630 -3.555 -21.813 1.00 71.38 90 ARG A CA 1
ATOM 762 C C . ARG A 1 90 ? 3.289 -4.920 -22.395 1.00 71.38 90 ARG A C 1
ATOM 764 O O . ARG A 1 90 ? 2.228 -5.452 -22.069 1.00 71.38 90 ARG A O 1
ATOM 771 N N . GLU A 1 91 ? 4.162 -5.484 -23.221 1.00 74.38 91 GLU A N 1
ATOM 772 C CA . GLU A 1 91 ? 3.993 -6.834 -23.759 1.00 74.38 91 GLU A CA 1
ATOM 773 C C . GLU A 1 91 ? 4.112 -7.893 -22.662 1.00 74.38 91 GLU A C 1
ATOM 775 O O . GLU A 1 91 ? 3.214 -8.725 -22.531 1.00 74.38 91 GLU A O 1
ATOM 780 N N . TRP A 1 92 ? 5.119 -7.790 -21.789 1.00 73.56 92 TRP A N 1
ATOM 781 C CA . TRP A 1 92 ? 5.250 -8.663 -20.619 1.00 73.56 92 TRP A CA 1
ATOM 782 C C . TRP A 1 92 ? 4.036 -8.580 -19.677 1.00 73.56 92 TRP A C 1
ATOM 784 O O . TRP A 1 92 ? 3.510 -9.608 -19.251 1.00 73.56 92 TRP A O 1
ATOM 794 N N . ALA A 1 93 ? 3.538 -7.375 -19.383 1.00 71.25 93 ALA A N 1
ATOM 795 C CA . ALA A 1 93 ? 2.386 -7.179 -18.503 1.00 71.25 93 ALA A CA 1
ATOM 796 C C . ALA A 1 93 ? 1.088 -7.721 -19.123 1.00 71.25 93 ALA A C 1
ATOM 798 O O . ALA A 1 93 ? 0.306 -8.390 -18.445 1.00 71.25 93 ALA A O 1
ATOM 799 N N . ARG A 1 94 ? 0.866 -7.482 -20.423 1.00 75.50 94 ARG A N 1
ATOM 800 C CA . ARG A 1 94 ? -0.283 -8.022 -21.168 1.00 75.50 94 ARG A CA 1
ATOM 801 C C . ARG A 1 94 ? -0.255 -9.550 -21.188 1.00 75.50 94 ARG A C 1
ATOM 803 O O . ARG A 1 94 ? -1.298 -10.186 -21.049 1.00 75.50 94 ARG A O 1
ATOM 810 N N . GLU A 1 95 ? 0.931 -10.126 -21.311 1.00 73.25 95 GLU A N 1
ATOM 811 C CA . GLU A 1 95 ? 1.153 -11.565 -21.278 1.00 73.25 95 GLU A CA 1
ATOM 812 C C . GLU A 1 95 ? 0.946 -12.153 -19.868 1.00 73.25 95 GLU A C 1
ATOM 814 O O . GLU A 1 95 ? 0.285 -13.179 -19.715 1.00 73.25 95 GLU A O 1
ATOM 819 N N . GLY A 1 96 ? 1.396 -11.470 -18.811 1.00 73.19 96 GLY A N 1
ATOM 820 C CA . GLY A 1 96 ? 1.132 -11.857 -17.420 1.00 73.19 96 GLY A CA 1
ATOM 821 C C . GLY A 1 96 ? -0.359 -11.844 -17.071 1.00 73.19 96 GLY A C 1
ATOM 822 O O . GLY A 1 96 ? -0.873 -12.806 -16.498 1.00 73.19 96 GLY A O 1
ATOM 823 N N . VAL A 1 97 ? -1.084 -10.803 -17.493 1.00 74.81 97 VAL A N 1
ATOM 824 C CA . VAL A 1 97 ? -2.543 -10.710 -17.313 1.00 74.81 97 VAL A CA 1
ATOM 825 C C . VAL A 1 97 ? -3.258 -11.830 -18.070 1.00 74.81 97 VAL A C 1
ATOM 827 O O . VAL A 1 97 ? -4.136 -12.475 -17.501 1.00 74.81 97 VAL A O 1
ATOM 830 N N . ARG A 1 98 ? -2.856 -12.125 -19.314 1.00 70.56 98 ARG A N 1
ATOM 831 C CA . ARG A 1 98 ? -3.413 -13.240 -20.103 1.00 70.56 98 ARG A CA 1
ATOM 832 C C . ARG A 1 98 ? -3.161 -14.598 -19.463 1.00 70.56 98 ARG A C 1
ATOM 834 O O . ARG A 1 98 ? -4.052 -15.439 -19.494 1.00 70.56 98 ARG A O 1
ATOM 841 N N . ARG A 1 99 ? -1.996 -14.812 -18.853 1.00 72.00 99 ARG A N 1
ATOM 842 C CA . ARG A 1 99 ? -1.687 -16.060 -18.136 1.00 72.00 99 ARG A CA 1
ATOM 843 C C . ARG A 1 99 ? -2.525 -16.224 -16.879 1.00 72.00 99 ARG A C 1
ATOM 845 O O . ARG A 1 99 ? -2.999 -17.323 -16.620 1.00 72.00 99 ARG A O 1
ATOM 852 N N . VAL A 1 100 ? -2.759 -15.150 -16.130 1.00 69.25 100 VAL A N 1
ATOM 853 C CA . VAL A 1 100 ? -3.621 -15.190 -14.939 1.00 69.25 100 VAL A CA 1
ATOM 854 C C . VAL A 1 100 ? -5.088 -15.396 -15.330 1.00 69.25 100 VAL A C 1
ATOM 856 O O . VAL A 1 100 ? -5.749 -16.263 -14.760 1.00 69.25 100 VAL A O 1
ATOM 859 N N . LEU A 1 101 ? -5.583 -14.683 -16.350 1.00 65.56 101 LEU A N 1
ATOM 860 C CA . LEU A 1 101 ? -6.947 -14.870 -16.862 1.00 65.56 101 LEU A CA 1
ATOM 861 C C . LEU A 1 101 ? -7.144 -16.261 -17.490 1.00 65.56 101 LEU A C 1
ATOM 863 O O . LEU A 1 101 ? -8.155 -16.917 -17.248 1.00 65.56 101 LEU A O 1
ATOM 867 N N . GLY A 1 102 ? -6.171 -16.725 -18.276 1.00 58.81 102 GLY A N 1
ATOM 868 C CA . GLY A 1 102 ? -6.189 -18.030 -18.938 1.00 58.81 102 GLY A CA 1
ATOM 869 C C . GLY A 1 102 ? -6.046 -19.199 -17.961 1.00 58.81 102 GLY A C 1
ATOM 870 O O . GLY A 1 102 ? -6.710 -20.218 -18.128 1.00 58.81 102 GLY A O 1
ATOM 871 N N . SER A 1 103 ? -5.256 -19.033 -16.896 1.00 56.00 103 SER A N 1
ATOM 872 C CA . SER A 1 103 ? -5.152 -20.001 -15.795 1.00 56.00 103 SER A CA 1
ATOM 873 C C . SER A 1 103 ? -6.472 -20.115 -15.020 1.00 56.00 103 SER A C 1
ATOM 875 O O . SER A 1 103 ? -6.927 -21.223 -14.732 1.00 56.00 103 SER A O 1
ATOM 877 N N . GLY A 1 104 ? -7.160 -18.990 -14.781 1.00 50.88 104 GLY A N 1
ATOM 878 C CA . GLY A 1 104 ? -8.505 -18.985 -14.194 1.00 50.88 104 GLY A CA 1
ATOM 879 C C . GLY A 1 104 ? -9.556 -19.681 -15.071 1.00 50.88 104 GLY A C 1
ATOM 880 O O . GLY A 1 104 ? -10.377 -20.445 -14.563 1.00 50.88 104 GLY A O 1
ATOM 881 N N . ALA A 1 105 ? -9.496 -19.491 -16.394 1.00 51.94 105 ALA A N 1
ATOM 882 C CA . ALA A 1 105 ? -10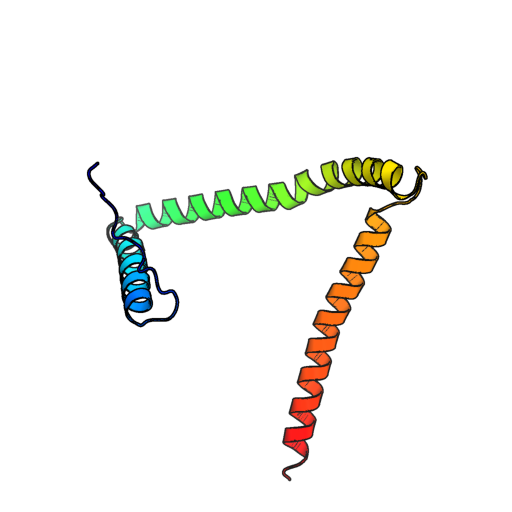.402 -20.145 -17.343 1.00 51.94 105 ALA A CA 1
ATOM 883 C C . ALA A 1 105 ? -10.151 -21.665 -17.462 1.00 51.94 105 ALA A C 1
ATOM 885 O O . ALA A 1 105 ? -11.101 -22.449 -17.520 1.00 51.94 105 ALA A O 1
ATOM 886 N N . ALA A 1 106 ? -8.888 -22.102 -17.431 1.00 51.22 106 ALA A N 1
ATOM 887 C CA . ALA A 1 106 ? -8.523 -23.521 -17.465 1.00 51.22 106 ALA A CA 1
ATOM 888 C C . ALA A 1 106 ? -8.898 -24.265 -16.166 1.00 51.22 106 ALA A C 1
ATOM 890 O O . ALA A 1 106 ? -9.313 -25.427 -16.214 1.00 51.22 106 ALA A O 1
ATOM 891 N N . ALA A 1 107 ? -8.814 -23.592 -15.011 1.00 50.47 107 ALA A N 1
ATOM 892 C CA . ALA A 1 107 ? -9.248 -24.141 -13.725 1.00 50.47 107 ALA A CA 1
ATOM 893 C C . ALA A 1 107 ? -10.777 -24.339 -13.658 1.00 50.47 107 ALA A C 1
ATOM 895 O O . ALA A 1 107 ? -11.241 -25.362 -13.153 1.00 50.47 107 ALA A O 1
ATOM 896 N N . GLY A 1 108 ? -11.559 -23.419 -14.238 1.00 48.84 108 GLY A N 1
ATOM 897 C CA . GLY A 1 108 ? -13.019 -23.550 -14.337 1.00 48.84 108 GLY A CA 1
ATOM 898 C C . GLY A 1 108 ? -13.479 -24.687 -15.263 1.00 48.84 108 GLY A C 1
ATOM 899 O O . GLY A 1 108 ? -14.480 -25.347 -14.984 1.00 48.84 108 GLY A O 1
ATOM 900 N N . GLY A 1 109 ? -12.722 -24.970 -16.330 1.00 51.25 109 GLY A N 1
ATOM 901 C CA . GLY A 1 109 ? -13.017 -26.064 -17.262 1.00 51.25 109 GLY A CA 1
ATOM 902 C C . GLY A 1 109 ? -12.840 -27.456 -16.647 1.00 51.25 109 GLY A C 1
ATOM 903 O O . GLY A 1 109 ? -13.719 -28.305 -16.791 1.00 51.25 109 GLY A O 1
ATOM 904 N N . LYS A 1 110 ? -11.752 -27.688 -15.896 1.00 48.00 110 LYS A N 1
ATOM 905 C CA . LYS A 1 110 ? -11.516 -28.985 -15.230 1.00 48.00 110 LYS A CA 1
ATOM 906 C C . LYS A 1 110 ? -12.558 -29.306 -14.155 1.00 48.00 110 LYS A C 1
ATOM 908 O O . LYS A 1 110 ? -12.964 -30.458 -14.049 1.00 48.00 110 LYS A O 1
ATOM 913 N N . ALA A 1 111 ? -13.029 -28.307 -13.407 1.00 53.09 111 ALA A N 1
ATOM 914 C CA . ALA A 1 111 ? -14.078 -28.504 -12.403 1.00 53.09 111 ALA A CA 1
ATOM 915 C C . ALA A 1 111 ? -15.418 -28.926 -13.035 1.00 53.09 111 ALA A C 1
ATOM 917 O O . ALA A 1 111 ? -16.116 -29.783 -12.498 1.00 53.09 111 ALA A O 1
ATOM 918 N N . LYS A 1 112 ? -15.755 -28.372 -14.208 1.00 48.22 112 LYS A N 1
ATOM 919 C CA . LYS A 1 112 ? -17.009 -28.681 -14.909 1.00 48.22 112 LYS A CA 1
ATOM 920 C C . LYS A 1 112 ? -17.010 -30.073 -15.554 1.00 48.22 112 LYS A C 1
ATOM 922 O O . LYS A 1 112 ? -18.054 -30.709 -15.597 1.00 48.22 112 LYS A O 1
ATOM 927 N N . VAL A 1 113 ? -15.855 -30.554 -16.021 1.00 56.28 113 VAL A N 1
ATOM 928 C CA . VAL A 1 113 ? -15.710 -31.907 -16.596 1.00 56.28 113 VAL A CA 1
ATOM 929 C C . VAL A 1 113 ? -15.752 -32.985 -15.511 1.00 56.28 113 VAL A C 1
ATOM 931 O O . VAL A 1 113 ? -16.352 -34.030 -15.727 1.00 56.28 113 VAL A O 1
ATOM 934 N N . LEU A 1 114 ? -15.193 -32.715 -14.326 1.00 55.84 114 LEU A N 1
ATOM 935 C CA . LEU A 1 114 ? -15.286 -33.632 -13.184 1.00 55.84 114 LEU A CA 1
ATOM 936 C C . LEU A 1 114 ? -16.718 -33.734 -12.635 1.00 55.84 114 LEU A C 1
ATOM 938 O O . LEU A 1 114 ? -17.147 -34.823 -12.285 1.00 55.84 114 LEU A O 1
ATOM 942 N N . ALA A 1 115 ? -17.485 -32.639 -12.640 1.00 54.44 115 ALA A N 1
ATOM 943 C CA . ALA A 1 115 ? -18.896 -32.654 -12.242 1.00 54.44 115 ALA A CA 1
ATOM 944 C C . ALA A 1 115 ? -19.833 -33.317 -13.276 1.00 54.44 115 ALA A C 1
ATOM 946 O O . ALA A 1 115 ? -20.941 -33.709 -12.930 1.00 54.44 115 ALA A O 1
ATOM 947 N N . ALA A 1 116 ? -19.412 -33.423 -14.541 1.00 54.59 116 ALA A N 1
ATOM 948 C CA . ALA A 1 116 ? -20.193 -34.040 -15.617 1.00 54.59 116 ALA A CA 1
ATOM 949 C C . ALA A 1 116 ? -19.852 -35.523 -15.857 1.00 54.59 116 ALA A C 1
ATOM 951 O O . ALA A 1 116 ? -20.534 -36.169 -16.644 1.00 54.59 116 ALA A O 1
ATOM 952 N N . GLY A 1 117 ? -18.797 -36.045 -15.221 1.00 51.19 117 GLY A N 1
ATOM 953 C CA . GLY A 1 117 ? -18.363 -37.442 -15.338 1.00 51.19 117 GLY A CA 1
ATOM 954 C C . GLY A 1 117 ? -18.892 -38.377 -14.245 1.00 51.19 117 GLY A C 1
ATOM 955 O O . GLY A 1 117 ? -18.528 -39.547 -14.250 1.00 51.19 117 GLY A O 1
ATOM 956 N N . GLU A 1 118 ? -19.708 -37.874 -13.311 1.00 51.62 118 GLU A N 1
ATOM 957 C CA . GLU A 1 118 ? -20.332 -38.660 -12.228 1.00 51.62 118 GLU A CA 1
ATOM 958 C C . GLU A 1 118 ? -21.846 -38.904 -12.428 1.00 51.62 118 GLU A C 1
ATOM 960 O O . GLU A 1 118 ? -22.550 -39.232 -11.474 1.00 51.62 118 GLU A O 1
ATOM 965 N N . LEU A 1 119 ? -22.354 -38.761 -13.658 1.00 42.81 119 LEU A N 1
ATOM 966 C CA . LEU A 1 119 ? -23.702 -39.184 -14.074 1.00 42.81 119 LEU A CA 1
ATOM 967 C C . LEU A 1 119 ? -23.592 -40.218 -15.196 1.00 42.81 119 LEU A C 1
ATOM 969 O O . LEU A 1 119 ? -24.427 -41.148 -15.206 1.00 42.81 119 LEU A O 1
#

Organism: NCBI:txid4972

Foldseek 3Di:
DDDPDDDQPPDCPDPSNVVVVVVVVVVVVVVLVPDDPVVNVVVVVVVVVVVVVVVCCCVPVVVVVCQVVQQVVCCVPVVDNPPRVVVVVVVVVVVVVCCVVVVVVVVVVVVVVVVVVPD

Radius of gyration: 25.14 Å; chains: 1; bounding box: 47×50×60 Å

pLDDT: mean 73.21, std 12.39, range [42.81, 95.31]